Protein AF-A0A497BR77-F1 (afdb_monomer)

Solvent-accessible surface area (backbone atoms only — not comparable to full-atom values): 4268 Å² total; per-residue (Å²): 127,91,82,53,57,59,46,51,49,69,67,54,57,77,37,68,88,27,59,33,35,35,34,13,21,1,79,69,50,59,31,41,67,45,70,70,31,53,52,49,35,60,76,69,69,36,44,76,45,82,31,45,25,70,55,29,53,55,51,49,51,55,39,49,75,69,71,46,54,67,30,77,51,72,38,86,50,80

Secondary structure (DSSP, 8-state):
-TT-SEE-HHHHHTTTT-SEEEEEETTTT--EE-HHHHHHHHHTT-EEEEE-HHHHHHHHHHHHHTT--EEEEEE---

Structure (mmCIF, N/CA/C/O backbone):
data_AF-A0A497BR77-F1
#
_entry.id   AF-A0A497BR77-F1
#
loop_
_atom_site.group_PDB
_atom_site.id
_atom_site.type_symbol
_atom_site.label_atom_id
_atom_site.label_alt_id
_atom_site.label_comp_id
_atom_site.label_asym_id
_atom_site.label_entity_id
_atom_site.label_seq_id
_atom_site.pdbx_PDB_ins_code
_atom_site.Cartn_x
_atom_site.Cartn_y
_atom_site.Cartn_z
_atom_site.occupancy
_atom_site.B_iso_or_equiv
_atom_site.auth_seq_id
_atom_site.auth_comp_id
_atom_site.auth_asym_id
_atom_site.auth_atom_id
_atom_site.pdbx_PDB_model_num
ATOM 1 N N . MET A 1 1 ? 0.298 14.118 -11.290 1.00 40.94 1 MET A N 1
ATOM 2 C CA . MET A 1 1 ? 0.343 13.222 -12.465 1.00 40.94 1 MET A CA 1
ATOM 3 C C . MET A 1 1 ? 0.524 11.826 -11.901 1.00 40.94 1 MET A C 1
ATOM 5 O O . MET A 1 1 ? 1.548 11.607 -11.269 1.00 40.94 1 MET A O 1
ATOM 9 N N . LEU A 1 2 ? -0.488 10.962 -12.006 1.00 46.19 2 LEU A N 1
ATOM 10 C CA . LEU A 1 2 ? -0.416 9.601 -11.466 1.00 46.19 2 LEU A CA 1
ATOM 11 C C . LEU A 1 2 ? 0.601 8.779 -12.269 1.00 46.19 2 LEU A C 1
ATOM 13 O O . LEU A 1 2 ? 0.570 8.816 -13.500 1.00 46.19 2 LEU A O 1
ATOM 17 N N . GLY A 1 3 ? 1.484 8.041 -11.592 1.00 53.50 3 GLY A N 1
ATOM 18 C CA . GLY A 1 3 ? 2.320 7.025 -12.250 1.00 53.50 3 GLY A CA 1
ATOM 19 C C . GLY A 1 3 ? 3.741 7.429 -12.669 1.00 53.50 3 GLY A C 1
ATOM 20 O O . GLY A 1 3 ? 4.297 6.816 -13.581 1.00 53.50 3 GLY A O 1
ATOM 21 N N . ALA A 1 4 ? 4.369 8.401 -12.001 1.00 63.22 4 ALA A N 1
ATOM 22 C CA . ALA A 1 4 ? 5.830 8.535 -12.046 1.00 63.22 4 ALA A CA 1
ATOM 23 C C . ALA A 1 4 ? 6.501 7.418 -11.212 1.00 63.22 4 ALA A C 1
ATOM 25 O O . ALA A 1 4 ? 5.895 6.891 -10.284 1.00 63.22 4 ALA A O 1
ATOM 26 N N . HIS A 1 5 ? 7.782 7.094 -11.453 1.00 70.81 5 HIS A N 1
ATOM 27 C CA . HIS A 1 5 ? 8.541 6.165 -10.584 1.00 70.81 5 HIS A CA 1
ATOM 28 C C . HIS A 1 5 ? 8.645 6.642 -9.116 1.00 70.81 5 HIS A C 1
ATOM 30 O O . HIS A 1 5 ? 9.177 5.923 -8.274 1.00 70.81 5 HIS A O 1
ATOM 36 N N . SER A 1 6 ? 8.183 7.854 -8.801 1.00 78.94 6 SER A N 1
ATOM 37 C CA . SER A 1 6 ? 8.077 8.376 -7.444 1.00 78.94 6 SER A CA 1
ATOM 38 C C . SER A 1 6 ? 6.612 8.624 -7.111 1.00 78.94 6 SER A C 1
ATOM 40 O O . SER A 1 6 ? 6.031 9.578 -7.621 1.00 78.94 6 SER A O 1
ATOM 42 N N . ILE A 1 7 ? 6.055 7.801 -6.228 1.00 83.19 7 ILE A N 1
ATOM 43 C CA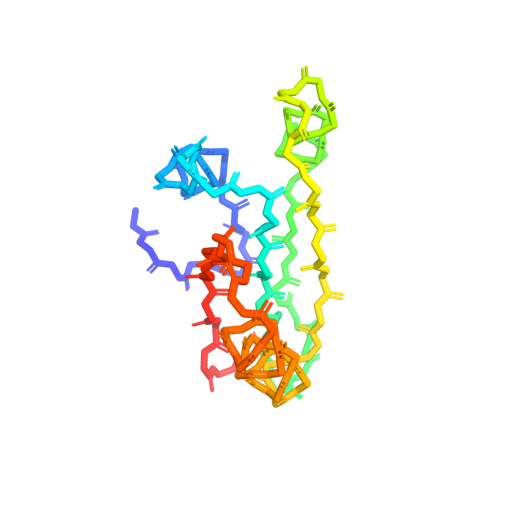 . ILE A 1 7 ? 4.683 7.938 -5.734 1.00 83.19 7 ILE A CA 1
ATOM 44 C C . ILE A 1 7 ? 4.656 9.030 -4.664 1.00 83.19 7 ILE A C 1
ATOM 46 O O . ILE A 1 7 ? 5.419 8.990 -3.685 1.00 83.19 7 ILE A O 1
ATOM 50 N N . SER A 1 8 ? 3.828 10.044 -4.896 1.00 86.12 8 SER A N 1
ATOM 51 C CA . SER A 1 8 ? 3.769 11.263 -4.095 1.00 86.12 8 SER A CA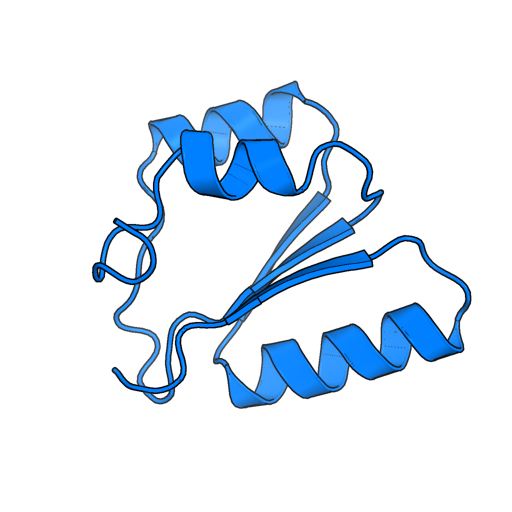 1
ATOM 52 C C . SER A 1 8 ? 2.928 11.085 -2.829 1.00 86.12 8 SER A C 1
ATOM 54 O O . SER A 1 8 ? 2.279 10.061 -2.620 1.00 86.12 8 SER A O 1
ATOM 56 N N . LYS A 1 9 ? 2.987 12.075 -1.934 1.00 86.81 9 LYS A N 1
ATOM 57 C CA . LYS A 1 9 ? 2.152 12.098 -0.728 1.00 86.81 9 LYS A CA 1
ATOM 58 C C . LYS A 1 9 ? 0.681 12.245 -1.103 1.00 86.81 9 LYS A C 1
ATOM 60 O O . LYS A 1 9 ? -0.148 11.522 -0.575 1.00 86.81 9 LYS A O 1
ATOM 65 N N . GLU A 1 10 ? 0.400 13.136 -2.043 1.00 87.75 10 GLU A N 1
ATOM 66 C CA . GLU A 1 10 ? -0.943 13.468 -2.515 1.00 87.75 10 GLU A CA 1
ATOM 67 C C . GLU A 1 10 ? -1.628 12.236 -3.118 1.00 87.75 10 GLU A C 1
ATOM 69 O O . GLU A 1 10 ? -2.800 12.003 -2.861 1.00 87.75 10 GLU A O 1
ATOM 74 N N . GLU A 1 11 ? -0.888 11.386 -3.842 1.00 87.69 11 GLU A N 1
ATOM 75 C CA . GLU A 1 11 ? -1.425 10.107 -4.327 1.00 87.69 11 GLU A CA 1
ATOM 76 C C . GLU A 1 11 ? -1.830 9.181 -3.165 1.00 87.69 11 GLU A C 1
ATOM 78 O O . GLU A 1 11 ? -2.891 8.569 -3.213 1.00 87.69 11 GLU A O 1
ATOM 83 N N . ILE A 1 12 ? -1.034 9.099 -2.093 1.00 88.94 12 ILE A N 1
ATOM 84 C CA . ILE A 1 12 ? -1.389 8.304 -0.903 1.00 88.94 12 ILE A CA 1
ATOM 85 C C . ILE A 1 12 ? -2.562 8.922 -0.126 1.00 88.94 12 ILE A C 1
ATOM 87 O O . ILE A 1 12 ? -3.356 8.183 0.452 1.00 88.94 12 ILE A O 1
ATOM 91 N N . GLU A 1 13 ? -2.714 10.248 -0.127 1.00 89.44 13 GLU A N 1
ATOM 92 C CA . GLU A 1 13 ? -3.839 10.940 0.524 1.00 89.44 13 GLU A CA 1
ATOM 93 C C . GLU A 1 13 ? -5.198 10.577 -0.088 1.00 89.44 13 GLU A C 1
ATOM 95 O O . GLU A 1 13 ? -6.197 10.535 0.633 1.00 89.44 13 GLU A O 1
ATOM 100 N N . GLU A 1 14 ? -5.243 10.224 -1.374 1.00 89.44 14 GLU A N 1
ATOM 101 C CA . GLU A 1 14 ? -6.453 9.694 -2.022 1.00 89.44 14 GLU A CA 1
ATOM 102 C C . GLU A 1 14 ? -6.912 8.353 -1.412 1.00 89.44 14 GLU A C 1
ATOM 104 O O . GLU A 1 14 ? -8.065 7.956 -1.570 1.00 89.44 14 GLU A O 1
ATOM 109 N N . LEU A 1 15 ? -6.038 7.656 -0.675 1.00 91.19 15 LEU A N 1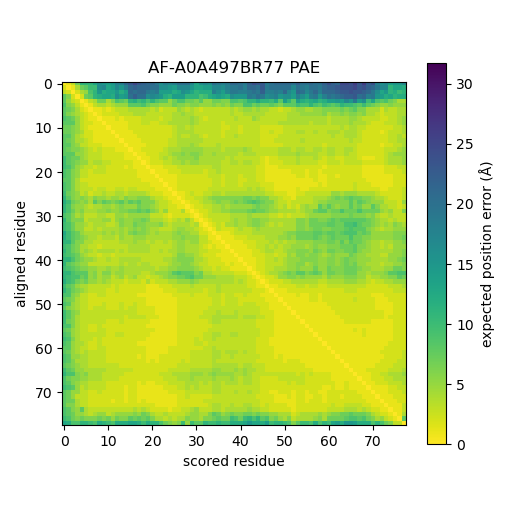
ATOM 110 C CA . LEU A 1 15 ? -6.335 6.386 -0.004 1.00 91.19 15 LEU A CA 1
ATOM 111 C C . LEU A 1 15 ? -6.692 6.542 1.485 1.00 91.19 15 LEU A C 1
ATOM 113 O O . LEU A 1 15 ? -6.818 5.536 2.179 1.00 91.19 15 LEU A O 1
ATOM 117 N N . LYS A 1 16 ? -6.878 7.769 1.993 1.00 87.44 16 LYS A N 1
ATOM 118 C CA . LYS A 1 16 ? -7.099 8.052 3.430 1.00 87.44 16 LYS A CA 1
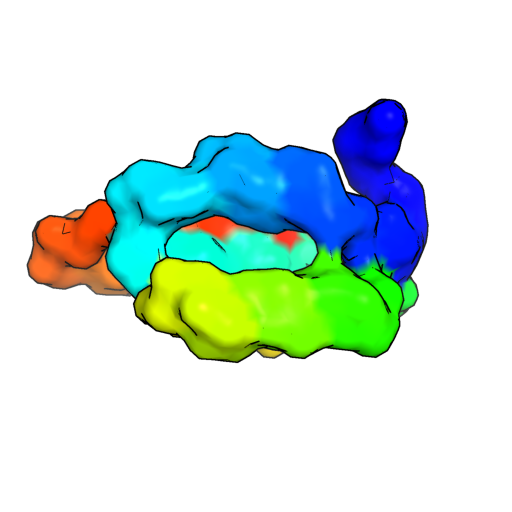ATOM 119 C C . LYS A 1 16 ? -8.320 7.372 4.069 1.00 87.44 16 LYS A C 1
ATOM 121 O O . LYS A 1 16 ? -8.375 7.252 5.286 1.00 87.44 16 LYS A O 1
ATOM 126 N N . GLU A 1 17 ? -9.302 6.958 3.271 1.00 89.44 17 GLU A N 1
ATOM 127 C CA . GLU A 1 17 ? -10.511 6.270 3.757 1.00 89.44 17 GLU A CA 1
ATOM 128 C C . GLU A 1 17 ? -10.299 4.752 3.933 1.00 89.44 17 GLU A C 1
ATOM 130 O O . GLU A 1 17 ? -11.173 4.050 4.453 1.00 89.44 17 GLU A O 1
ATOM 135 N N . ALA A 1 18 ? -9.156 4.226 3.477 1.00 92.12 18 ALA A N 1
ATOM 136 C CA . ALA A 1 18 ? -8.784 2.829 3.640 1.00 92.12 18 ALA A CA 1
ATOM 137 C C . ALA A 1 18 ? -8.141 2.571 5.012 1.00 92.12 18 ALA A C 1
ATOM 139 O O . ALA A 1 18 ? -7.452 3.417 5.571 1.00 92.12 18 ALA A O 1
ATOM 140 N N . GLU A 1 19 ? -8.323 1.360 5.533 1.00 90.62 19 GLU A N 1
ATOM 141 C CA . GLU A 1 19 ? -7.585 0.867 6.704 1.00 90.62 19 GLU A CA 1
ATOM 142 C C . GLU A 1 19 ? -6.176 0.408 6.306 1.00 90.62 19 GLU A C 1
ATOM 144 O O . GLU A 1 19 ? -5.209 0.612 7.039 1.00 90.62 19 GLU A O 1
ATOM 149 N N . THR A 1 20 ? -6.067 -0.179 5.112 1.00 93.50 20 THR A N 1
ATOM 150 C CA . THR A 1 20 ? -4.809 -0.644 4.528 1.00 93.50 20 THR A CA 1
ATOM 151 C C . THR A 1 20 ? -4.680 -0.107 3.105 1.00 93.50 20 THR A C 1
ATOM 153 O O . THR A 1 20 ? -5.580 -0.273 2.282 1.00 93.50 20 THR A O 1
ATOM 156 N N . ALA A 1 21 ? -3.539 0.492 2.784 1.00 94.19 21 ALA A N 1
ATOM 157 C CA . ALA A 1 21 ? -3.161 0.897 1.440 1.00 94.19 21 ALA A CA 1
ATOM 158 C C . ALA A 1 21 ? -2.083 -0.037 0.878 1.00 94.19 21 ALA A C 1
ATOM 160 O O . ALA A 1 21 ? -1.075 -0.320 1.527 1.00 94.19 21 ALA A O 1
ATOM 161 N N . ILE A 1 22 ? -2.271 -0.490 -0.360 1.00 95.31 22 ILE A N 1
ATOM 162 C CA . ILE A 1 22 ? -1.288 -1.289 -1.093 1.00 95.31 22 ILE A CA 1
ATOM 163 C C . ILE A 1 22 ? -0.710 -0.464 -2.236 1.00 95.31 22 ILE A C 1
ATOM 165 O O . ILE A 1 22 ? -1.434 0.108 -3.047 1.00 95.31 22 ILE A O 1
ATOM 169 N N . VAL A 1 23 ? 0.612 -0.465 -2.352 1.00 93.81 23 VAL A N 1
ATOM 170 C CA . VAL A 1 23 ? 1.317 0.155 -3.465 1.00 93.81 23 VAL A CA 1
ATOM 171 C C . VAL A 1 23 ? 2.053 -0.905 -4.276 1.00 93.81 23 VAL A C 1
ATOM 173 O O . VAL A 1 23 ? 3.005 -1.526 -3.799 1.00 93.81 23 VAL A O 1
ATOM 176 N N . GLY A 1 24 ? 1.616 -1.083 -5.522 1.00 94.62 24 GLY A N 1
ATOM 177 C CA . GLY A 1 24 ? 2.284 -1.899 -6.529 1.00 94.62 24 GLY A CA 1
ATOM 178 C C . GLY A 1 24 ? 3.452 -1.144 -7.156 1.00 94.62 24 GLY A C 1
ATOM 179 O O . GLY A 1 24 ? 3.241 -0.150 -7.849 1.00 94.62 24 GLY A O 1
ATOM 180 N N . LEU A 1 25 ? 4.678 -1.619 -6.929 1.00 92.62 25 LEU A N 1
ATOM 181 C CA . LEU A 1 25 ? 5.917 -0.930 -7.310 1.00 92.62 25 LEU A CA 1
ATOM 182 C C . LEU A 1 25 ? 6.343 -1.125 -8.776 1.00 92.62 25 LEU A C 1
ATOM 184 O O . LEU A 1 25 ? 7.435 -0.701 -9.154 1.00 92.62 25 LEU A O 1
ATOM 188 N N . GLY A 1 26 ? 5.517 -1.790 -9.578 1.00 90.31 26 GLY A N 1
ATOM 189 C CA . GLY A 1 26 ? 5.857 -2.245 -10.921 1.00 90.31 26 GLY A CA 1
ATOM 190 C C . GLY A 1 26 ? 6.203 -3.731 -10.969 1.00 90.31 26 GLY A C 1
ATOM 191 O O . GLY A 1 26 ? 6.405 -4.390 -9.946 1.00 90.31 26 GLY A O 1
ATOM 192 N N . ALA A 1 27 ? 6.283 -4.267 -12.184 1.00 87.25 27 ALA A N 1
ATOM 193 C CA . ALA A 1 27 ? 6.753 -5.618 -12.476 1.00 87.25 27 ALA A CA 1
ATOM 194 C C . ALA A 1 27 ? 8.224 -5.816 -12.078 1.00 87.25 27 ALA A C 1
ATOM 196 O O . ALA A 1 27 ? 8.623 -6.928 -11.738 1.00 87.25 27 ALA A O 1
ATOM 197 N N . PHE A 1 28 ? 9.014 -4.737 -12.084 1.00 86.19 28 PHE A N 1
ATOM 198 C CA . PHE A 1 28 ? 10.430 -4.744 -11.710 1.00 86.19 28 PHE A CA 1
ATOM 199 C C . PHE A 1 28 ? 10.704 -4.006 -10.396 1.00 86.19 28 PHE A C 1
ATOM 201 O O . PHE A 1 28 ? 11.865 -3.786 -10.044 1.00 86.19 28 PHE A O 1
ATOM 208 N N . SER A 1 29 ? 9.652 -3.620 -9.668 1.00 85.50 29 SER A N 1
ATOM 209 C CA . SER A 1 29 ? 9.739 -2.906 -8.395 1.00 85.50 29 SER A CA 1
ATOM 210 C C . SER A 1 29 ? 10.635 -1.665 -8.460 1.00 85.50 29 SER A C 1
ATOM 212 O O . SER A 1 29 ? 11.434 -1.431 -7.544 1.00 85.50 29 SER A O 1
ATOM 214 N N . ARG A 1 30 ? 10.565 -0.887 -9.549 1.00 84.31 30 ARG A N 1
ATOM 215 C CA . ARG A 1 30 ? 11.401 0.312 -9.726 1.00 84.31 30 ARG A CA 1
ATOM 216 C C . ARG A 1 30 ? 10.728 1.577 -9.228 1.00 84.31 30 ARG A C 1
ATOM 218 O O . ARG A 1 30 ? 11.441 2.534 -8.921 1.00 84.31 30 ARG A O 1
ATOM 225 N N . ALA A 1 31 ? 9.408 1.570 -9.059 1.00 84.06 31 ALA A N 1
ATOM 226 C CA . ALA A 1 31 ? 8.741 2.649 -8.358 1.00 84.06 31 ALA A CA 1
ATOM 227 C C . ALA A 1 31 ? 9.187 2.701 -6.884 1.00 84.06 31 ALA A C 1
ATOM 229 O O . ALA A 1 31 ? 9.558 1.703 -6.247 1.00 84.06 31 ALA A O 1
ATOM 230 N N . ARG A 1 32 ? 9.208 3.912 -6.339 1.00 83.38 32 ARG A N 1
ATOM 231 C CA . ARG A 1 32 ? 9.618 4.227 -4.973 1.00 83.38 32 ARG A CA 1
ATOM 232 C C . ARG A 1 32 ? 8.635 5.224 -4.386 1.00 83.38 32 ARG A C 1
ATOM 234 O O . ARG A 1 32 ? 8.020 6.012 -5.094 1.00 83.38 32 ARG A O 1
ATOM 241 N N . LEU A 1 33 ? 8.532 5.206 -3.067 1.00 84.06 33 LEU A N 1
ATOM 242 C CA . LEU A 1 33 ? 7.913 6.292 -2.323 1.00 84.06 33 LEU A CA 1
ATOM 243 C C . LEU A 1 33 ? 9.008 7.230 -1.839 1.00 84.06 33 LEU A C 1
ATOM 245 O O . LEU A 1 33 ? 10.087 6.773 -1.448 1.00 84.06 33 LEU A O 1
ATOM 249 N N . SER A 1 34 ? 8.709 8.525 -1.805 1.00 81.31 34 SER A N 1
ATOM 250 C CA . SER A 1 34 ? 9.568 9.479 -1.109 1.00 81.31 34 SER A CA 1
ATO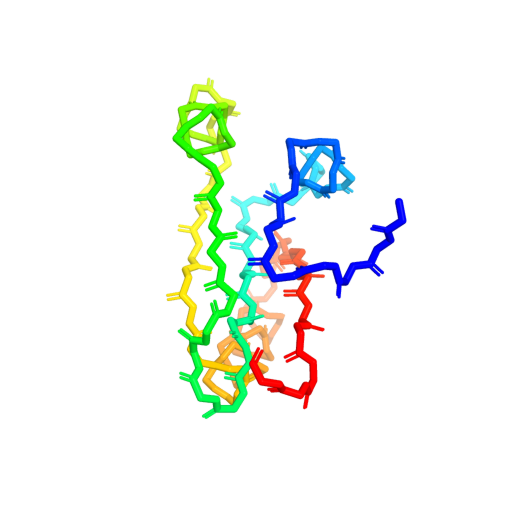M 251 C C . SER A 1 34 ? 9.568 9.202 0.405 1.00 81.31 34 SER A C 1
ATOM 253 O O . SER A 1 34 ? 8.598 8.664 0.945 1.00 81.31 34 SER A O 1
ATOM 255 N N . TYR A 1 35 ? 10.631 9.597 1.116 1.00 78.81 35 TYR A N 1
ATOM 256 C CA . TYR A 1 35 ? 10.676 9.497 2.585 1.00 78.81 35 TYR A CA 1
ATOM 257 C C . TYR A 1 35 ? 9.501 10.230 3.245 1.00 78.81 35 TYR A C 1
ATOM 259 O O . TYR A 1 35 ? 8.835 9.667 4.106 1.00 78.81 35 TYR A O 1
ATOM 267 N N . LYS A 1 36 ? 9.164 11.425 2.741 1.00 80.44 36 LYS A N 1
ATOM 268 C CA . LYS A 1 36 ? 8.019 12.216 3.215 1.00 80.44 36 LYS A CA 1
ATOM 269 C C . LYS A 1 36 ? 6.693 11.463 3.084 1.00 80.44 36 LYS A C 1
ATOM 271 O O . LYS A 1 36 ? 5.853 11.545 3.971 1.00 80.44 36 LYS A O 1
ATOM 276 N N . THR A 1 37 ? 6.519 10.716 1.994 1.00 81.56 37 THR A N 1
ATOM 277 C CA . THR A 1 37 ? 5.325 9.893 1.761 1.00 81.56 37 THR A CA 1
ATOM 278 C C . THR A 1 37 ? 5.228 8.754 2.781 1.00 81.56 37 THR A C 1
ATOM 280 O O . THR A 1 37 ? 4.146 8.476 3.291 1.00 81.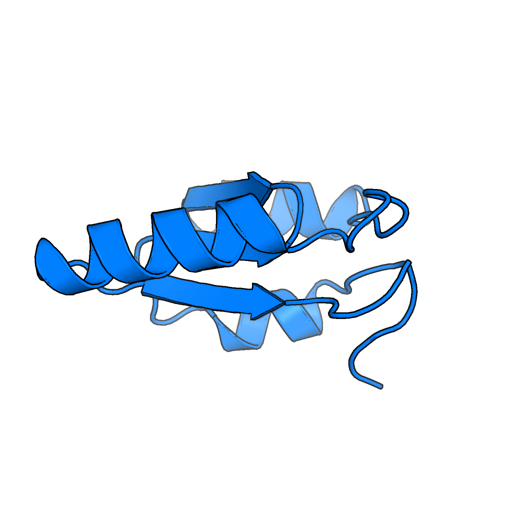56 37 THR A O 1
ATOM 283 N N . ARG A 1 38 ? 6.356 8.106 3.110 1.00 81.19 38 ARG A N 1
ATOM 284 C CA . ARG A 1 38 ? 6.391 7.037 4.123 1.00 81.19 38 ARG A CA 1
ATOM 285 C C . ARG A 1 38 ? 6.088 7.558 5.525 1.00 81.19 38 ARG A C 1
ATOM 287 O O . ARG A 1 38 ? 5.321 6.920 6.240 1.00 81.19 38 ARG A O 1
ATOM 294 N N . ASP A 1 39 ? 6.674 8.693 5.900 1.00 85.06 39 ASP A N 1
ATOM 295 C CA . ASP A 1 39 ? 6.420 9.315 7.202 1.00 85.06 39 ASP A CA 1
ATOM 296 C C . ASP A 1 39 ? 4.949 9.723 7.339 1.00 85.06 39 ASP A C 1
ATOM 298 O O . ASP A 1 39 ? 4.324 9.411 8.347 1.00 85.06 39 ASP A O 1
ATOM 302 N N . TYR A 1 40 ? 4.361 10.305 6.287 1.00 83.25 40 TYR A N 1
ATOM 303 C CA . TYR A 1 40 ? 2.937 10.638 6.273 1.00 83.25 40 TYR A CA 1
ATOM 304 C C . TYR A 1 40 ? 2.040 9.413 6.499 1.00 83.25 40 TYR A C 1
ATOM 306 O O . TYR A 1 40 ? 1.156 9.455 7.352 1.00 83.25 40 TYR A O 1
ATOM 314 N N . ALA A 1 41 ? 2.280 8.313 5.774 1.00 82.00 41 ALA A N 1
ATOM 315 C CA . ALA A 1 41 ? 1.483 7.097 5.928 1.00 82.00 41 ALA A CA 1
ATOM 316 C C . ALA A 1 41 ? 1.537 6.571 7.372 1.00 82.00 41 ALA A C 1
ATOM 318 O O . ALA A 1 41 ? 0.492 6.330 7.974 1.00 82.00 41 ALA A O 1
ATOM 319 N N . ARG A 1 42 ? 2.741 6.510 7.963 1.00 82.25 42 ARG A N 1
ATOM 320 C CA . ARG A 1 42 ? 2.936 6.114 9.366 1.00 82.25 42 ARG A CA 1
ATOM 321 C C . ARG A 1 42 ? 2.151 7.010 10.327 1.00 82.25 42 ARG A C 1
ATOM 323 O O . ARG A 1 42 ? 1.460 6.498 11.202 1.00 82.25 42 ARG A O 1
ATOM 330 N N . ASP A 1 43 ? 2.259 8.326 10.171 1.00 86.12 43 ASP A N 1
ATOM 331 C CA . ASP A 1 43 ? 1.666 9.285 11.107 1.00 86.12 43 ASP A CA 1
ATOM 332 C C . ASP A 1 43 ? 0.131 9.365 10.966 1.00 86.12 43 ASP A C 1
ATOM 334 O O . ASP A 1 43 ? -0.563 9.712 11.919 1.00 86.12 43 ASP A O 1
ATOM 338 N N . SER A 1 44 ? -0.412 8.996 9.800 1.00 82.00 44 SER A N 1
ATOM 339 C CA . SER A 1 44 ? -1.858 8.958 9.529 1.00 82.00 44 SER A CA 1
ATOM 340 C C . SER A 1 44 ? -2.583 7.723 10.085 1.00 82.00 44 SER A C 1
ATOM 342 O O . SER A 1 44 ? -3.809 7.660 10.027 1.00 82.00 44 SER A O 1
ATOM 344 N N . GLY A 1 45 ? -1.851 6.733 10.609 1.00 83.94 45 GLY A N 1
ATOM 345 C CA . GLY A 1 45 ? -2.422 5.450 11.036 1.00 83.94 45 GLY A CA 1
ATOM 346 C C . GLY A 1 45 ? -2.827 4.525 9.881 1.00 83.94 45 GLY A C 1
ATOM 347 O O . GLY A 1 45 ? -3.381 3.457 10.129 1.00 83.94 45 GLY A O 1
ATOM 348 N N . LEU A 1 46 ? -2.532 4.913 8.636 1.00 87.25 46 LEU A N 1
ATOM 349 C CA . LEU A 1 46 ? -2.745 4.104 7.442 1.00 87.25 46 LEU A CA 1
ATOM 350 C C . LEU A 1 46 ? -1.672 3.012 7.353 1.00 87.25 46 LEU A C 1
ATOM 352 O O . LEU A 1 46 ? -0.480 3.301 7.207 1.00 87.25 46 LEU A O 1
ATOM 356 N N . GLU A 1 47 ? -2.083 1.744 7.392 1.00 90.69 47 GLU A N 1
ATOM 357 C CA . GLU A 1 47 ? -1.159 0.642 7.134 1.00 90.69 47 GLU A CA 1
ATOM 358 C C . GLU A 1 47 ? -0.764 0.652 5.655 1.00 90.69 47 GLU A C 1
ATOM 360 O O . GLU A 1 47 ? -1.617 0.545 4.777 1.00 90.69 47 GLU A O 1
ATOM 365 N N . LEU A 1 48 ? 0.532 0.764 5.367 1.00 91.75 48 LEU A N 1
ATOM 366 C CA . LEU A 1 48 ? 1.033 0.874 4.002 1.00 91.75 48 LEU A CA 1
ATOM 367 C C . LEU A 1 48 ? 1.898 -0.332 3.625 1.00 91.75 48 LEU A C 1
ATOM 369 O O . LEU A 1 48 ? 2.978 -0.539 4.181 1.00 91.75 48 LEU A O 1
ATOM 373 N N . LEU A 1 49 ? 1.455 -1.088 2.620 1.00 93.38 49 LEU A N 1
ATOM 374 C CA . LEU A 1 49 ? 2.155 -2.252 2.079 1.00 93.38 49 LEU A CA 1
ATOM 375 C C . LEU A 1 49 ? 2.775 -1.922 0.720 1.00 93.38 49 LEU A C 1
ATOM 377 O O . LEU A 1 49 ? 2.084 -1.488 -0.198 1.00 93.38 49 LEU A O 1
ATOM 381 N N . LEU A 1 50 ? 4.076 -2.165 0.572 1.00 93.06 50 LEU A N 1
ATOM 382 C CA . LEU A 1 50 ? 4.799 -1.976 -0.688 1.00 93.06 50 LEU A CA 1
ATOM 383 C C . LEU A 1 50 ? 5.144 -3.340 -1.280 1.00 93.06 50 LEU A C 1
ATOM 385 O O . LEU A 1 50 ? 5.894 -4.094 -0.662 1.00 93.06 50 LEU A O 1
ATOM 389 N N . LEU A 1 51 ? 4.617 -3.652 -2.461 1.00 95.25 51 LEU A N 1
ATOM 390 C CA . LEU A 1 51 ? 4.748 -4.975 -3.074 1.00 95.25 51 LEU A CA 1
ATOM 391 C C . LEU A 1 51 ? 5.041 -4.863 -4.577 1.00 95.25 51 LEU A C 1
ATOM 393 O O . LEU A 1 51 ? 4.627 -3.889 -5.211 1.00 95.25 51 LEU A O 1
ATOM 397 N N . PRO A 1 52 ? 5.705 -5.857 -5.193 1.00 94.62 52 PRO A N 1
ATOM 398 C CA . PRO A 1 52 ? 5.671 -6.022 -6.643 1.00 94.62 52 PRO A CA 1
ATOM 399 C C . PRO A 1 52 ? 4.220 -6.048 -7.131 1.00 94.62 52 PRO A C 1
ATOM 401 O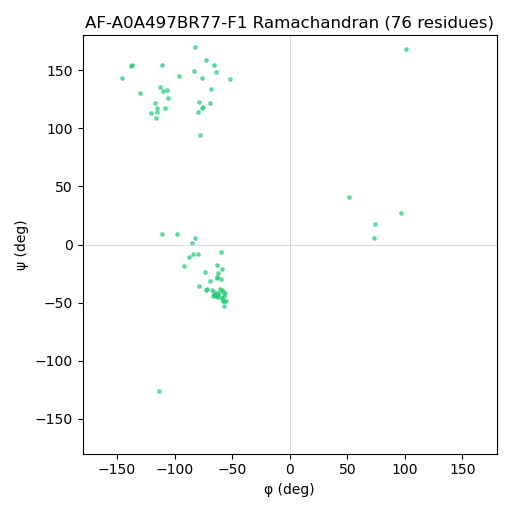 O . PRO A 1 52 ? 3.354 -6.627 -6.475 1.00 94.62 52 PRO A O 1
ATOM 404 N N . SER A 1 53 ? 3.920 -5.454 -8.286 1.00 95.12 53 SER A N 1
ATOM 405 C CA . SER A 1 53 ? 2.518 -5.212 -8.677 1.00 95.12 53 SER A CA 1
ATOM 406 C C . SER A 1 53 ? 1.660 -6.474 -8.795 1.00 95.12 53 SER A C 1
ATOM 408 O O . SER A 1 53 ? 0.465 -6.437 -8.507 1.00 95.12 53 SER A O 1
ATOM 410 N N . ARG A 1 54 ? 2.262 -7.614 -9.150 1.00 95.19 54 ARG A N 1
ATOM 411 C CA . ARG A 1 54 ? 1.564 -8.907 -9.160 1.00 95.19 54 ARG A CA 1
ATOM 412 C C . ARG A 1 54 ? 1.135 -9.337 -7.755 1.00 95.19 54 ARG A C 1
ATOM 414 O O . ARG A 1 54 ? 0.015 -9.803 -7.567 1.00 95.19 54 ARG A O 1
ATOM 421 N N . GLU A 1 55 ? 2.020 -9.177 -6.780 1.00 96.50 55 GLU A N 1
ATOM 422 C CA . GLU A 1 55 ? 1.754 -9.501 -5.378 1.00 96.50 55 GLU A CA 1
ATOM 423 C C . GLU A 1 55 ? 0.783 -8.496 -4.759 1.00 96.50 55 GLU A C 1
ATOM 425 O O . GLU A 1 55 ? -0.118 -8.895 -4.029 1.00 96.50 55 GLU A O 1
ATOM 430 N N . ALA A 1 56 ? 0.907 -7.213 -5.116 1.00 96.69 56 ALA A N 1
ATOM 431 C CA . ALA A 1 56 ? -0.024 -6.163 -4.722 1.00 96.69 56 ALA A CA 1
ATOM 432 C C . ALA A 1 56 ? -1.465 -6.509 -5.121 1.00 96.69 56 ALA A C 1
ATOM 434 O O . ALA A 1 56 ? -2.359 -6.458 -4.280 1.00 96.69 56 ALA A O 1
ATOM 435 N N . ALA A 1 57 ? -1.681 -6.927 -6.373 1.00 96.94 57 ALA A N 1
ATOM 436 C CA . ALA A 1 57 ? -3.000 -7.329 -6.857 1.00 96.94 57 ALA A CA 1
ATOM 437 C C . ALA A 1 57 ? -3.543 -8.563 -6.114 1.00 96.94 57 ALA A C 1
ATOM 439 O O . ALA A 1 57 ? -4.694 -8.573 -5.683 1.00 96.94 57 ALA A O 1
ATOM 440 N N . ALA A 1 58 ? -2.709 -9.588 -5.911 1.00 97.75 58 ALA A N 1
ATOM 441 C CA . ALA A 1 58 ? -3.113 -10.787 -5.175 1.00 97.75 58 ALA A CA 1
ATOM 442 C C . ALA A 1 58 ? -3.480 -10.472 -3.715 1.00 97.75 58 ALA A C 1
ATOM 444 O O . ALA A 1 58 ? -4.501 -10.939 -3.209 1.00 97.75 58 ALA A O 1
ATOM 445 N N . ARG A 1 59 ? -2.669 -9.644 -3.047 1.00 97.81 59 ARG A N 1
ATOM 446 C CA . ARG A 1 59 ? -2.894 -9.236 -1.660 1.00 97.81 59 ARG A CA 1
ATOM 447 C C . ARG A 1 59 ? -4.128 -8.353 -1.519 1.00 97.81 59 ARG A C 1
ATOM 449 O O . ARG A 1 59 ? -4.866 -8.520 -0.555 1.00 97.81 59 ARG A O 1
ATOM 456 N N . PHE A 1 60 ? -4.365 -7.456 -2.474 1.00 98.00 60 PHE A N 1
ATOM 457 C CA . PHE A 1 60 ? -5.570 -6.634 -2.516 1.00 98.00 60 PHE A CA 1
ATOM 458 C C . PHE A 1 60 ? -6.824 -7.505 -2.540 1.00 98.00 60 PHE A C 1
ATOM 460 O O . PHE A 1 60 ? -7.661 -7.375 -1.652 1.00 98.00 60 PHE A O 1
ATOM 467 N N . ASN A 1 61 ? -6.904 -8.454 -3.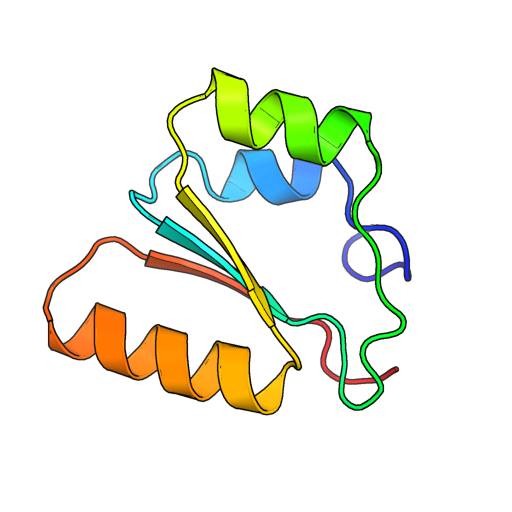479 1.00 97.94 61 ASN A N 1
ATOM 468 C CA . ASN A 1 61 ? -8.046 -9.365 -3.583 1.00 97.94 61 ASN A CA 1
ATOM 469 C C . ASN A 1 61 ? -8.260 -10.148 -2.283 1.00 97.94 61 ASN A C 1
ATOM 471 O O . ASN A 1 61 ? -9.369 -10.189 -1.770 1.00 97.94 61 ASN A O 1
ATOM 475 N N . GLN A 1 62 ? -7.185 -10.673 -1.686 1.00 98.25 62 GLN A N 1
ATOM 476 C CA . GLN A 1 62 ? -7.269 -11.384 -0.409 1.00 98.25 62 GLN A CA 1
ATOM 477 C C . GLN A 1 62 ? -7.862 -10.521 0.719 1.00 98.25 62 GLN A C 1
ATOM 479 O O . GLN A 1 62 ? -8.626 -11.025 1.538 1.00 98.25 62 GLN A O 1
ATOM 484 N N . LEU A 1 63 ? -7.491 -9.240 0.802 1.00 97.12 63 LEU A N 1
ATOM 485 C CA . LEU A 1 63 ? -8.012 -8.330 1.827 1.00 97.12 63 LEU A CA 1
ATOM 486 C C . LEU A 1 63 ? -9.471 -7.944 1.552 1.00 97.12 63 LEU A C 1
ATOM 488 O O . LEU A 1 63 ? -10.268 -7.898 2.489 1.00 97.12 63 LEU A O 1
ATOM 492 N N . VAL A 1 64 ? -9.833 -7.731 0.284 1.00 97.12 64 VAL A N 1
ATOM 493 C CA . VAL A 1 64 ? -11.230 -7.525 -0.126 1.00 97.12 64 VAL A CA 1
ATOM 494 C C . VAL A 1 64 ? -12.087 -8.731 0.259 1.00 97.12 64 VAL A C 1
ATOM 496 O O . VAL A 1 64 ? -13.129 -8.553 0.884 1.00 97.12 64 VAL A O 1
ATOM 499 N N . ASP A 1 65 ? -11.619 -9.951 -0.014 1.00 97.88 65 ASP A N 1
ATOM 500 C CA . ASP A 1 65 ? -12.319 -11.196 0.334 1.00 97.88 65 ASP A CA 1
ATOM 501 C C . ASP A 1 65 ? -12.497 -11.370 1.855 1.00 97.88 65 ASP A C 1
ATOM 503 O O . ASP A 1 65 ? -13.425 -12.033 2.313 1.00 97.88 65 ASP A O 1
ATOM 507 N N . GLN A 1 66 ? -11.631 -10.745 2.659 1.00 97.00 66 GLN A N 1
ATOM 508 C CA . GLN A 1 66 ? -11.730 -10.698 4.124 1.00 97.00 66 GLN A CA 1
ATOM 509 C C . GLN A 1 66 ? -12.640 -9.569 4.641 1.00 97.00 66 GLN A C 1
ATOM 511 O O . GLN A 1 66 ? -12.768 -9.399 5.854 1.00 97.00 66 GLN A O 1
ATOM 516 N N . GLY A 1 67 ? -13.249 -8.778 3.753 1.00 96.25 67 GLY A N 1
ATOM 517 C CA . GLY A 1 67 ? -14.101 -7.642 4.107 1.00 96.25 67 GLY A CA 1
ATOM 518 C C . GLY A 1 67 ? -13.335 -6.421 4.621 1.00 96.25 67 GLY A C 1
ATOM 519 O O . GLY A 1 67 ? -13.925 -5.558 5.272 1.00 96.25 67 GLY A O 1
ATOM 520 N N . LYS A 1 68 ? -12.022 -6.334 4.368 1.00 95.25 68 LYS A N 1
ATOM 521 C CA . LYS A 1 68 ? -11.205 -5.182 4.769 1.00 95.25 68 LYS A CA 1
ATOM 522 C C . LYS A 1 68 ? -11.441 -3.996 3.841 1.00 95.25 68 LYS A C 1
ATOM 524 O O . LYS A 1 68 ? -11.554 -4.151 2.626 1.00 95.25 68 LYS A O 1
ATOM 529 N N . ARG A 1 69 ? -11.430 -2.785 4.407 1.00 94.69 69 ARG A N 1
ATOM 530 C CA . ARG A 1 69 ? -11.404 -1.541 3.627 1.00 94.69 69 ARG A CA 1
ATOM 531 C C . ARG A 1 69 ? -9.986 -1.300 3.127 1.00 94.69 69 ARG A C 1
ATOM 533 O O . ARG A 1 69 ? -9.155 -0.754 3.847 1.00 94.69 69 ARG A O 1
ATOM 540 N N . VAL A 1 70 ? -9.710 -1.752 1.911 1.00 96.50 70 VAL A N 1
ATOM 541 C CA . VAL A 1 70 ? -8.386 -1.665 1.290 1.00 96.50 70 VAL A CA 1
ATOM 542 C C . VAL A 1 70 ? -8.402 -0.714 0.093 1.00 96.50 70 VAL A C 1
ATOM 544 O O . VAL A 1 70 ? -9.309 -0.753 -0.735 1.00 96.50 70 VAL A O 1
ATOM 547 N N . GLY A 1 71 ? -7.384 0.140 0.002 1.00 95.81 71 GLY A N 1
ATOM 548 C CA . GLY A 1 71 ? -7.107 1.000 -1.148 1.00 95.81 71 GLY A CA 1
ATOM 549 C C . GLY A 1 71 ? -5.838 0.550 -1.870 1.00 95.81 71 GLY A C 1
ATOM 550 O O . GLY A 1 71 ? -4.965 -0.071 -1.258 1.00 95.81 71 GLY A O 1
ATOM 551 N N . ALA A 1 72 ? -5.703 0.847 -3.165 1.00 94.94 72 ALA A N 1
ATOM 552 C CA . ALA A 1 72 ? -4.489 0.502 -3.899 1.00 94.94 72 ALA A CA 1
ATOM 553 C C . ALA A 1 72 ? -4.096 1.520 -4.971 1.00 94.94 72 ALA A C 1
ATOM 555 O O . ALA A 1 72 ? -4.939 2.032 -5.702 1.00 94.94 72 ALA A O 1
ATOM 556 N N . ILE A 1 73 ? -2.785 1.724 -5.114 1.00 93.25 73 ILE A N 1
ATOM 557 C CA . ILE A 1 73 ? -2.151 2.363 -6.273 1.00 93.25 73 ILE A CA 1
ATOM 558 C C . ILE A 1 73 ? -1.243 1.328 -6.914 1.00 93.25 73 ILE A C 1
ATOM 560 O O . ILE A 1 73 ? -0.334 0.810 -6.270 1.00 93.25 73 ILE A O 1
ATOM 564 N N . VAL A 1 74 ? -1.470 1.013 -8.186 1.00 92.12 74 VAL A N 1
ATOM 565 C CA . VAL A 1 74 ? -0.716 -0.039 -8.875 1.00 92.12 74 VAL A CA 1
ATOM 566 C C . VAL A 1 74 ? 0.006 0.545 -10.075 1.00 92.12 74 VAL A C 1
ATOM 568 O O . VAL A 1 74 ? -0.614 0.930 -11.065 1.00 92.12 74 VAL A O 1
ATOM 571 N N . HIS A 1 75 ? 1.336 0.561 -10.014 1.00 89.56 75 HIS A N 1
ATOM 572 C CA . HIS A 1 75 ? 2.147 0.802 -11.196 1.00 89.56 75 HIS A CA 1
ATOM 573 C C . HIS A 1 75 ? 2.181 -0.470 -12.056 1.00 89.56 75 HIS A C 1
ATOM 575 O O . HIS A 1 75 ? 2.651 -1.512 -11.608 1.00 89.56 75 HIS A O 1
ATOM 581 N N . ILE A 1 76 ? 1.661 -0.430 -13.282 1.00 86.31 76 ILE A N 1
ATOM 582 C CA . ILE A 1 76 ? 1.491 -1.638 -14.118 1.00 86.31 76 ILE A CA 1
ATOM 583 C C . ILE A 1 76 ? 2.722 -1.998 -14.969 1.00 86.31 76 ILE A C 1
ATOM 585 O O . ILE A 1 76 ? 2.774 -3.088 -15.532 1.00 86.31 76 ILE A O 1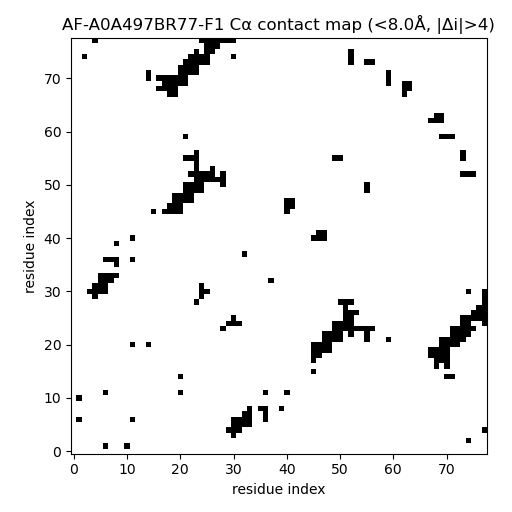
ATOM 589 N N . THR A 1 77 ? 3.713 -1.104 -15.053 1.00 85.50 77 THR A N 1
ATOM 590 C CA . THR A 1 77 ? 4.952 -1.290 -15.829 1.00 85.50 77 THR A CA 1
ATOM 591 C C . THR A 1 77 ? 6.182 -1.387 -14.918 1.00 85.50 77 THR A C 1
ATOM 593 O O . THR A 1 77 ? 6.190 -2.256 -14.054 1.00 85.50 77 THR A O 1
ATOM 596 N N . CYS A 1 78 ? 7.236 -0.587 -15.108 1.00 74.19 78 CYS A N 1
ATOM 597 C CA . CYS A 1 78 ? 8.534 -0.766 -14.446 1.00 74.19 78 CYS A CA 1
ATOM 598 C C . CYS A 1 78 ? 8.611 -0.265 -12.999 1.00 74.19 78 CYS A C 1
ATOM 600 O O . CYS A 1 78 ? 8.428 0.946 -12.769 1.00 74.19 78 CYS A O 1
#

Mean predicted aligned error: 4.12 Å

Foldseek 3Di:
DAADLEDELVNVVVLLVFQEEEEACAQVNSRDYDPVNVVSCVVSNYHYHYDHQVVSVVVQVVCVVVVGRYHYRHNHHD

Nearest PDB structures (foldseek):
  2q4q-assembly2_B  TM=9.454E-01  e=1.598E-05  Homo sapiens
  2q4q-assembly1_A  TM=9.316E-01  e=7.375E-05  Homo sapiens
  2cyj-assembly1_A  TM=8.627E-01  e=6.900E-05  Pyrococcus horikoshii OT3
  2fi9-assembly1_A  TM=8.169E-01  e=1.506E-02  Bartonella henselae str. Houston-1
  6iru-assembly2_B  TM=4.641E-01  e=7.616E-01  Deinococcus radiodurans R1 = ATCC 13939 = DSM 20539

Sequence (78 aa):
MLGAHSISKEEIEELKEAETAIVGLGAFSRARLSYKTRDYARDSGLELLLLPSREAAARFNQLVDQGKRVGAIVHITC

pLDDT: mean 87.7, std 10.67, range [40.94, 98.25]

Radius of gyration: 11.56 Å; Cα contacts (8 Å, |Δi|>4): 150; chains: 1; bounding box: 26×25×27 Å